Protein AF-A0A4R8DT86-F1 (afdb_monomer_lite)

Structure (mmCIF, N/CA/C/O backbone):
data_AF-A0A4R8DT86-F1
#
_entry.id   AF-A0A4R8DT86-F1
#
loop_
_atom_site.group_PDB
_atom_site.id
_atom_site.type_symbol
_atom_site.label_atom_id
_atom_site.label_alt_id
_atom_site.label_comp_id
_atom_site.label_asym_id
_atom_site.label_entity_id
_atom_site.label_seq_id
_atom_site.pdbx_PDB_ins_code
_atom_site.Cartn_x
_atom_site.Cartn_y
_atom_site.Cartn_z
_atom_site.occupancy
_atom_site.B_iso_or_equiv
_atom_site.auth_seq_id
_atom_site.auth_comp_id
_atom_site.auth_asym_id
_atom_site.auth_atom_id
_atom_site.pdbx_PDB_model_num
ATOM 1 N N . MET A 1 1 ? -18.223 -17.640 -16.850 1.00 51.91 1 MET A N 1
ATOM 2 C CA . MET A 1 1 ? -17.052 -16.766 -16.611 1.00 51.91 1 MET A CA 1
ATOM 3 C C . MET A 1 1 ? -17.312 -15.967 -15.344 1.00 51.91 1 MET A C 1
ATOM 5 O O . MET A 1 1 ? -18.375 -15.363 -15.252 1.00 51.91 1 MET A O 1
ATOM 9 N N . ALA A 1 2 ? -16.429 -16.030 -14.344 1.00 64.12 2 ALA A N 1
ATOM 10 C CA . ALA A 1 2 ? -16.603 -15.274 -13.103 1.00 64.12 2 ALA A CA 1
ATOM 11 C C . ALA A 1 2 ? -16.458 -13.771 -13.387 1.00 64.12 2 ALA A C 1
ATOM 13 O O . ALA A 1 2 ? -15.535 -13.351 -14.083 1.00 64.12 2 ALA A O 1
ATOM 14 N N . LYS A 1 3 ? -17.394 -12.964 -12.885 1.00 70.88 3 LYS A N 1
ATOM 15 C CA . LYS A 1 3 ? -17.378 -11.510 -13.057 1.00 70.88 3 LYS A CA 1
ATOM 16 C C . LYS A 1 3 ? -16.275 -10.951 -12.152 1.00 70.88 3 LYS A C 1
ATOM 18 O O . LYS A 1 3 ? -16.412 -11.006 -10.933 1.00 70.88 3 LYS A O 1
ATOM 23 N N . ILE A 1 4 ? -15.177 -10.463 -12.731 1.00 76.75 4 ILE A N 1
ATOM 24 C CA . ILE A 1 4 ? -14.103 -9.822 -11.961 1.00 76.75 4 ILE A CA 1
ATOM 25 C C . ILE A 1 4 ? -14.679 -8.533 -11.372 1.00 76.75 4 ILE A C 1
ATOM 27 O O . ILE A 1 4 ? -15.019 -7.603 -12.104 1.00 76.75 4 ILE A O 1
ATOM 31 N N . LYS A 1 5 ? -14.848 -8.496 -10.050 1.00 79.69 5 LYS A N 1
ATOM 32 C CA . LYS A 1 5 ? -15.277 -7.292 -9.341 1.00 79.69 5 LYS A CA 1
ATOM 33 C C . LYS A 1 5 ? -14.035 -6.457 -9.050 1.00 79.69 5 LYS A C 1
ATOM 35 O O . LYS A 1 5 ? -13.169 -6.884 -8.292 1.00 79.69 5 LYS A O 1
ATOM 40 N N . LEU A 1 6 ? -13.946 -5.284 -9.673 1.00 78.56 6 LEU A N 1
ATOM 41 C CA . LEU A 1 6 ? -12.910 -4.302 -9.362 1.00 78.56 6 LEU A CA 1
ATOM 42 C C . LEU A 1 6 ? -13.063 -3.865 -7.903 1.00 78.56 6 LEU A C 1
ATOM 44 O O . LEU A 1 6 ? -14.131 -3.408 -7.500 1.00 78.56 6 LEU A O 1
ATOM 48 N N . ILE A 1 7 ? -11.996 -4.036 -7.123 1.00 76.56 7 ILE A N 1
ATOM 49 C CA . ILE A 1 7 ? -11.960 -3.660 -5.703 1.00 76.56 7 ILE A CA 1
ATOM 50 C C . ILE A 1 7 ? -11.879 -2.132 -5.558 1.00 76.56 7 ILE A C 1
ATOM 52 O O . ILE A 1 7 ? -12.472 -1.575 -4.644 1.00 76.56 7 ILE A O 1
ATOM 56 N N . ASN A 1 8 ? -11.196 -1.454 -6.488 1.00 81.38 8 ASN A N 1
ATOM 57 C CA . ASN A 1 8 ? -11.021 -0.001 -6.497 1.00 81.38 8 ASN A CA 1
ATOM 58 C C . ASN A 1 8 ? -11.256 0.573 -7.911 1.00 81.38 8 ASN A C 1
ATOM 60 O O . ASN A 1 8 ? -10.290 0.860 -8.622 1.00 81.38 8 ASN A O 1
ATOM 64 N N . PRO A 1 9 ? -12.520 0.667 -8.367 1.00 85.69 9 PRO A N 1
ATOM 65 C CA . PRO A 1 9 ? -12.842 1.133 -9.719 1.00 85.69 9 PRO A CA 1
ATOM 66 C C . PRO A 1 9 ? -12.403 2.585 -9.965 1.00 85.69 9 PRO A C 1
ATOM 68 O O . PRO A 1 9 ? -11.882 2.883 -11.035 1.00 85.69 9 PRO A O 1
ATOM 71 N N . GLU A 1 10 ? -12.517 3.440 -8.948 1.00 88.12 10 GLU A N 1
ATOM 72 C CA . GLU A 1 10 ? -12.183 4.870 -9.011 1.00 88.12 10 GLU A CA 1
ATOM 73 C C . GLU A 1 10 ? -10.690 5.161 -8.769 1.00 88.12 10 GLU A C 1
ATOM 75 O O . GLU A 1 10 ? -10.257 6.309 -8.820 1.00 88.12 10 GLU A O 1
ATOM 80 N N . ARG A 1 11 ? -9.876 4.119 -8.523 1.00 85.94 11 ARG A N 1
ATOM 81 C CA . ARG A 1 11 ? -8.425 4.215 -8.253 1.00 85.94 11 ARG A CA 1
ATOM 82 C C . ARG A 1 11 ? -8.068 5.183 -7.127 1.00 85.94 11 ARG A C 1
ATOM 84 O O . ARG A 1 11 ? -6.988 5.771 -7.115 1.00 85.94 11 ARG A O 1
ATOM 91 N N . GLU A 1 12 ? -8.961 5.336 -6.165 1.00 89.25 12 GLU A N 1
ATOM 92 C CA . GLU A 1 12 ? -8.730 6.252 -5.064 1.00 89.25 12 GLU A CA 1
ATOM 93 C C . GLU A 1 12 ? -7.655 5.696 -4.116 1.00 89.25 12 GLU A C 1
ATOM 95 O O . GLU A 1 12 ? -7.543 4.473 -3.961 1.00 89.25 12 GLU A O 1
ATOM 100 N N . PRO A 1 13 ? -6.881 6.561 -3.442 1.00 87.81 13 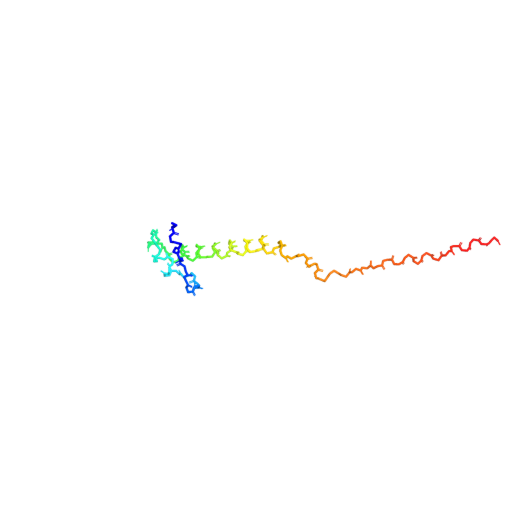PRO A N 1
ATOM 101 C CA . PRO A 1 13 ? -5.862 6.117 -2.500 1.00 87.81 13 PRO A CA 1
ATOM 102 C C . PRO A 1 13 ? -6.476 5.343 -1.327 1.00 87.81 13 PRO A C 1
ATOM 104 O O . PRO A 1 13 ? -7.603 5.617 -0.896 1.00 87.81 13 PRO A O 1
ATOM 107 N N . LEU A 1 14 ? -5.709 4.384 -0.801 1.00 89.19 14 LEU A N 1
ATOM 108 C CA . LEU A 1 14 ? -6.051 3.657 0.417 1.00 89.19 14 LEU A CA 1
ATOM 109 C C . LEU A 1 14 ? -5.826 4.573 1.626 1.00 89.19 14 LEU A C 1
ATOM 111 O O . LEU A 1 14 ? -4.698 4.969 1.906 1.00 89.19 14 LEU A O 1
ATOM 115 N N . THR A 1 15 ? -6.904 4.902 2.335 1.00 92.00 15 THR A N 1
ATOM 116 C CA . THR A 1 15 ? -6.870 5.671 3.587 1.00 92.00 15 THR A CA 1
ATOM 117 C C . THR A 1 15 ? -7.197 4.770 4.775 1.00 92.00 15 THR A C 1
ATOM 119 O O . THR A 1 15 ? -7.654 3.638 4.594 1.00 92.00 15 THR A O 1
ATOM 122 N N . VAL A 1 16 ? -6.995 5.266 5.997 1.00 92.31 16 VAL A N 1
ATOM 123 C CA . VAL A 1 16 ? -7.325 4.534 7.233 1.00 92.31 16 VAL A CA 1
ATOM 124 C C . VAL A 1 16 ? -8.811 4.170 7.275 1.00 92.31 16 VAL A C 1
ATOM 126 O O . VAL A 1 16 ? -9.175 3.038 7.588 1.00 92.31 16 VAL A O 1
ATOM 129 N N . GLU A 1 17 ? -9.683 5.097 6.887 1.00 90.69 17 GLU A N 1
ATOM 130 C CA . GLU A 1 17 ? -11.133 4.900 6.864 1.00 90.69 17 GLU A CA 1
ATOM 131 C C . GLU A 1 17 ? -11.521 3.821 5.854 1.00 90.69 17 GLU A C 1
ATOM 133 O O . GLU A 1 17 ? -12.340 2.953 6.150 1.00 90.69 17 GLU A O 1
ATOM 138 N N . LYS A 1 18 ? -10.895 3.833 4.673 1.00 89.12 18 LYS A N 1
ATOM 139 C CA . LYS A 1 18 ? -11.127 2.819 3.638 1.00 89.12 18 LYS A CA 1
ATOM 140 C C . LYS A 1 18 ? -10.598 1.455 4.035 1.00 89.12 18 LYS A C 1
ATOM 142 O O . LYS A 1 18 ? -11.248 0.457 3.745 1.00 89.12 18 LYS A O 1
ATOM 147 N N . LEU A 1 19 ? -9.455 1.407 4.715 1.00 89.25 19 LEU A N 1
ATOM 148 C CA . LEU A 1 19 ? -8.910 0.167 5.255 1.00 89.25 19 LEU A CA 1
ATOM 149 C C . LEU A 1 19 ? -9.895 -0.458 6.253 1.00 89.25 19 LEU A C 1
ATOM 151 O O . LEU A 1 19 ? -10.178 -1.646 6.152 1.00 89.25 19 LEU A O 1
ATOM 155 N N . ARG A 1 20 ? -10.502 0.344 7.137 1.00 89.12 20 ARG A N 1
ATOM 156 C CA . ARG A 1 20 ? -11.514 -0.119 8.107 1.00 89.12 20 ARG A CA 1
ATOM 157 C C . ARG A 1 20 ? -12.840 -0.552 7.481 1.00 89.12 20 ARG A C 1
ATOM 159 O O . ARG A 1 20 ? -13.555 -1.362 8.064 1.00 89.12 20 ARG A O 1
ATOM 166 N N . GLN A 1 21 ? -13.181 -0.031 6.303 1.00 88.56 21 GLN A N 1
ATOM 167 C CA . GLN A 1 21 ? -14.353 -0.479 5.541 1.00 88.56 21 GLN A CA 1
ATOM 168 C C . GLN A 1 21 ? -14.163 -1.880 4.940 1.00 88.56 21 GLN A C 1
ATOM 170 O O . GLN A 1 21 ? -15.146 -2.516 4.549 1.00 88.56 21 GLN A O 1
ATOM 175 N N . LEU A 1 22 ? -12.924 -2.383 4.871 1.00 85.62 22 LEU A N 1
ATOM 176 C CA . LEU A 1 22 ? -12.655 -3.752 4.449 1.00 85.62 22 LEU A CA 1
ATOM 177 C C . LEU A 1 22 ? -13.050 -4.737 5.553 1.00 85.62 22 LEU A C 1
ATOM 179 O O . LEU A 1 22 ? -12.817 -4.530 6.743 1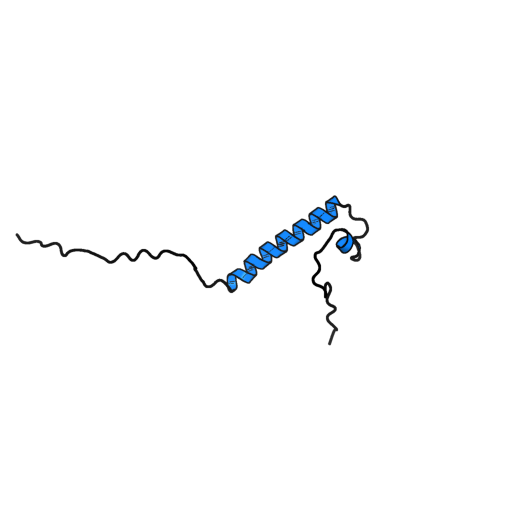.00 85.62 22 LEU A O 1
ATOM 183 N N . THR A 1 23 ? -13.641 -5.854 5.144 1.00 84.19 23 THR A N 1
ATOM 184 C CA . THR A 1 23 ? -14.068 -6.918 6.056 1.00 84.19 23 THR A CA 1
ATOM 185 C C . THR A 1 23 ? -12.890 -7.460 6.867 1.00 84.19 23 THR A C 1
ATOM 187 O O . THR A 1 23 ? -11.937 -7.965 6.274 1.00 84.19 23 THR A O 1
ATOM 190 N N . GLY A 1 24 ? -12.984 -7.398 8.201 1.00 85.12 24 GLY A N 1
ATOM 191 C CA . GLY A 1 24 ? -11.985 -7.936 9.132 1.00 85.12 24 GLY A CA 1
ATOM 192 C C . GLY A 1 24 ? -11.001 -6.906 9.690 1.00 85.12 24 GLY A C 1
ATOM 193 O O . GLY A 1 24 ? -10.099 -7.287 10.428 1.00 85.12 24 GLY A O 1
ATOM 194 N N . TRP A 1 25 ? -11.167 -5.623 9.355 1.00 87.12 25 TRP A N 1
ATOM 195 C CA . TRP A 1 25 ? -10.235 -4.550 9.718 1.00 87.12 25 TRP A CA 1
ATOM 196 C C . TRP A 1 25 ? -10.895 -3.412 10.509 1.00 87.12 25 TRP A C 1
ATOM 198 O O . TRP A 1 25 ? -10.302 -2.348 10.653 1.00 87.12 25 TRP A O 1
ATOM 208 N N . GLN A 1 26 ? -12.114 -3.604 11.021 1.00 90.88 26 GLN A N 1
ATOM 209 C CA . GLN A 1 26 ? -12.883 -2.545 11.686 1.00 90.88 26 GLN A CA 1
ATOM 210 C C . GLN A 1 26 ? -12.234 -2.043 12.986 1.00 90.88 26 GLN A C 1
ATOM 212 O O . GLN A 1 26 ? -12.278 -0.847 13.262 1.00 90.88 26 GLN A O 1
ATOM 217 N N . ASP A 1 27 ? -11.601 -2.942 13.744 1.00 91.31 27 ASP A N 1
ATOM 218 C CA . ASP A 1 27 ? -11.142 -2.677 15.116 1.00 91.31 27 ASP A CA 1
ATOM 219 C C . ASP A 1 27 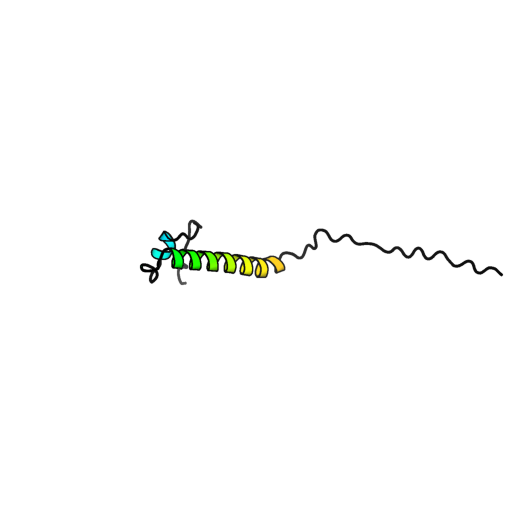? -9.646 -2.326 15.219 1.00 91.31 27 ASP A C 1
ATOM 221 O O . ASP A 1 27 ? -9.088 -2.271 16.315 1.00 91.31 27 ASP A O 1
ATOM 225 N N . ILE A 1 28 ? -8.964 -2.102 14.092 1.00 92.38 28 ILE A N 1
ATOM 226 C CA . ILE A 1 28 ? -7.542 -1.732 14.107 1.00 92.38 28 ILE A CA 1
ATOM 227 C C . ILE A 1 28 ? -7.351 -0.291 14.588 1.00 92.38 28 ILE A C 1
ATOM 229 O O . ILE A 1 28 ? -8.123 0.605 14.225 1.00 92.38 28 ILE A O 1
ATOM 233 N N . SER A 1 29 ? -6.289 -0.047 15.359 1.00 93.88 29 SER A N 1
ATOM 234 C CA . SER A 1 29 ? -5.936 1.310 15.795 1.00 93.88 29 SER A CA 1
ATOM 235 C C . SER A 1 29 ? -5.454 2.175 14.622 1.00 93.88 29 SER A C 1
ATOM 237 O O . SER A 1 29 ? -5.089 1.655 13.563 1.00 93.88 29 SER A O 1
ATOM 239 N N . ASP A 1 30 ? -5.448 3.499 14.793 1.00 91.62 30 ASP A N 1
ATOM 240 C CA . ASP A 1 30 ? -4.945 4.420 13.761 1.00 91.62 30 ASP A CA 1
ATOM 241 C C . ASP A 1 30 ? -3.460 4.163 13.465 1.00 91.62 30 ASP A C 1
ATOM 243 O O . ASP A 1 30 ? -3.031 4.197 12.309 1.00 91.62 30 ASP A O 1
ATOM 247 N N . GLU A 1 31 ? -2.676 3.829 14.489 1.00 94.19 31 GLU A N 1
ATOM 248 C CA . GLU A 1 31 ? -1.254 3.506 14.359 1.00 94.19 31 GLU A CA 1
ATOM 249 C C . GLU A 1 31 ? -1.051 2.217 13.558 1.00 94.19 31 GLU A C 1
ATOM 251 O O . GLU A 1 31 ? -0.209 2.169 12.659 1.00 94.19 31 GLU A O 1
ATOM 256 N N . GLN A 1 32 ? -1.850 1.183 13.838 1.00 94.00 32 GLN A N 1
ATOM 257 C CA . GLN A 1 32 ? -1.809 -0.079 13.097 1.00 94.00 32 GLN A CA 1
ATOM 258 C C . GLN A 1 32 ? -2.231 0.117 11.641 1.00 94.00 32 GLN A C 1
ATOM 260 O O . GLN A 1 32 ? -1.554 -0.367 10.733 1.00 94.00 32 GLN A O 1
ATOM 265 N N . ALA A 1 33 ? -3.312 0.863 11.406 1.00 93.25 33 ALA A N 1
ATOM 266 C CA . ALA A 1 33 ? -3.776 1.188 10.064 1.00 93.25 33 ALA A CA 1
ATOM 267 C C . ALA A 1 33 ? -2.708 1.948 9.268 1.00 93.25 33 ALA A C 1
ATOM 269 O O . ALA A 1 33 ? -2.419 1.601 8.122 1.00 93.25 33 ALA A O 1
ATOM 270 N N . THR A 1 34 ? -2.069 2.936 9.894 1.00 94.00 34 THR A N 1
ATOM 271 C CA . THR A 1 34 ? -0.986 3.717 9.286 1.00 94.00 34 THR A CA 1
ATOM 272 C C . THR A 1 34 ? 0.209 2.832 8.938 1.00 94.00 34 THR A C 1
ATOM 274 O O . THR A 1 34 ? 0.734 2.919 7.828 1.00 94.00 34 THR A O 1
ATOM 277 N N . ALA A 1 35 ? 0.608 1.931 9.840 1.00 95.19 35 A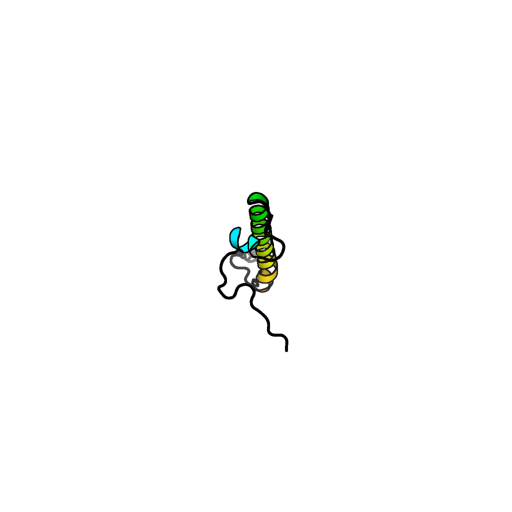LA A N 1
ATOM 278 C CA . ALA A 1 35 ? 1.695 0.986 9.593 1.00 95.19 35 ALA A CA 1
ATOM 279 C C . ALA A 1 35 ? 1.389 0.036 8.422 1.00 95.19 35 ALA A C 1
ATOM 281 O O . ALA A 1 35 ? 2.256 -0.208 7.582 1.00 95.19 35 ALA A O 1
ATOM 282 N N . ILE A 1 36 ? 0.150 -0.455 8.322 1.00 93.00 36 ILE A N 1
ATOM 283 C CA . ILE A 1 36 ? -0.296 -1.302 7.208 1.00 93.00 36 ILE A CA 1
ATOM 284 C C . ILE A 1 36 ? -0.224 -0.527 5.894 1.00 93.00 36 ILE A C 1
ATOM 286 O O . ILE A 1 36 ? 0.409 -0.999 4.950 1.00 93.00 36 ILE A O 1
ATOM 290 N N . ILE A 1 37 ? -0.819 0.667 5.835 1.00 93.94 37 ILE A N 1
ATOM 291 C CA . ILE A 1 37 ? -0.818 1.504 4.626 1.00 93.94 37 ILE A CA 1
ATOM 292 C C . ILE A 1 37 ? 0.619 1.790 4.185 1.00 93.94 37 ILE A C 1
ATOM 294 O O . ILE A 1 37 ? 0.946 1.641 3.007 1.00 93.94 37 ILE A O 1
ATOM 298 N N . HIS A 1 38 ? 1.497 2.115 5.133 1.00 95.25 38 HIS A N 1
ATOM 299 C CA . HIS A 1 38 ? 2.909 2.339 4.856 1.00 95.25 38 HIS A CA 1
ATOM 300 C C . HIS A 1 38 ? 3.609 1.087 4.305 1.00 95.25 38 HIS A C 1
ATOM 302 O O . HIS A 1 38 ? 4.361 1.176 3.335 1.00 95.25 38 HIS A O 1
ATOM 308 N N . SER A 1 39 ? 3.327 -0.094 4.864 1.00 95.81 39 SER A N 1
ATOM 309 C CA . SER A 1 39 ? 3.899 -1.357 4.380 1.00 95.81 39 SER A CA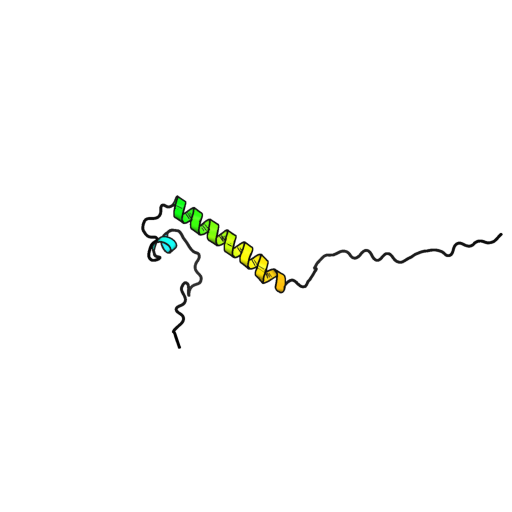 1
ATOM 310 C C . SER A 1 39 ? 3.462 -1.692 2.949 1.00 95.81 39 SER A C 1
ATOM 312 O O . SER A 1 39 ? 4.269 -2.165 2.148 1.00 95.81 39 SER A O 1
ATOM 314 N N . VAL A 1 40 ? 2.206 -1.389 2.604 1.00 93.56 40 VAL A N 1
ATOM 315 C CA . VAL A 1 40 ? 1.658 -1.596 1.260 1.00 93.56 40 VAL A CA 1
ATOM 316 C C . VAL A 1 40 ? 2.309 -0.642 0.262 1.00 93.56 40 VAL A C 1
ATOM 318 O O . VAL A 1 40 ? 2.694 -1.089 -0.815 1.00 93.56 40 VAL A O 1
ATOM 321 N N . ASP A 1 41 ? 2.495 0.634 0.617 1.00 93.75 41 ASP A N 1
ATOM 322 C CA . ASP A 1 41 ? 3.206 1.603 -0.232 1.00 93.75 41 ASP A CA 1
ATOM 323 C C . ASP A 1 41 ? 4.635 1.135 -0.542 1.00 93.75 41 ASP A C 1
ATOM 325 O O . ASP A 1 41 ? 5.039 1.080 -1.705 1.00 93.75 41 ASP A O 1
ATOM 329 N N . LEU A 1 42 ? 5.381 0.708 0.482 1.00 95.31 42 LEU A N 1
ATOM 330 C CA . LEU A 1 42 ? 6.733 0.173 0.304 1.00 95.31 42 LEU A CA 1
ATOM 331 C C . LEU A 1 42 ? 6.747 -1.074 -0.583 1.00 95.31 42 LEU A C 1
ATOM 333 O O . LEU A 1 42 ? 7.575 -1.180 -1.488 1.00 95.31 42 LEU A O 1
ATOM 337 N N . PHE A 1 43 ? 5.820 -2.005 -0.357 1.00 94.56 43 PHE A N 1
ATOM 338 C CA . PHE A 1 43 ? 5.719 -3.216 -1.164 1.00 94.56 43 PHE A CA 1
ATOM 339 C C . PHE A 1 43 ? 5.424 -2.901 -2.633 1.00 94.56 43 PHE A C 1
ATOM 341 O O . PHE A 1 43 ? 6.075 -3.455 -3.515 1.00 94.56 43 PHE A O 1
ATOM 348 N N . VAL A 1 44 ? 4.485 -1.992 -2.908 1.00 91.88 44 VAL A N 1
ATOM 349 C CA . VAL A 1 44 ? 4.137 -1.596 -4.280 1.00 91.88 44 VAL A CA 1
ATOM 350 C C . VAL A 1 44 ? 5.317 -0.922 -4.975 1.00 91.88 44 VAL A C 1
ATOM 352 O O . VAL A 1 44 ? 5.545 -1.203 -6.149 1.00 91.88 44 VAL A O 1
ATOM 355 N N . ARG A 1 45 ? 6.105 -0.098 -4.274 1.00 91.62 45 ARG A N 1
ATOM 356 C CA . ARG A 1 45 ? 7.337 0.495 -4.826 1.00 91.62 45 ARG A CA 1
ATOM 357 C C . ARG A 1 45 ? 8.362 -0.569 -5.202 1.00 91.62 45 ARG A C 1
ATOM 359 O O . ARG A 1 45 ? 8.868 -0.548 -6.316 1.00 91.62 45 ARG A O 1
ATOM 366 N N . ILE A 1 46 ? 8.619 -1.524 -4.307 1.00 92.62 46 ILE A N 1
ATOM 367 C CA . ILE A 1 46 ? 9.539 -2.638 -4.580 1.00 92.62 46 ILE A CA 1
ATOM 368 C C . ILE A 1 46 ? 9.035 -3.456 -5.766 1.00 92.62 46 ILE A C 1
ATOM 370 O O . ILE A 1 46 ? 9.802 -3.772 -6.671 1.00 92.62 46 ILE A O 1
ATOM 374 N N . LEU A 1 47 ? 7.743 -3.791 -5.778 1.00 90.56 47 LEU A N 1
ATOM 375 C CA . LEU A 1 47 ? 7.138 -4.541 -6.869 1.00 90.56 47 LEU A CA 1
ATOM 376 C C . LEU A 1 47 ? 7.298 -3.787 -8.187 1.00 90.56 47 LEU A C 1
ATOM 378 O O . LEU A 1 47 ? 7.749 -4.389 -9.156 1.00 90.56 47 LEU A O 1
ATOM 382 N N . TYR A 1 48 ? 6.979 -2.490 -8.204 1.00 89.06 48 TYR A N 1
ATOM 383 C CA . TYR A 1 48 ? 7.151 -1.624 -9.363 1.00 89.06 48 TYR A CA 1
ATOM 384 C C . TYR A 1 48 ? 8.600 -1.622 -9.844 1.00 89.06 48 TYR A C 1
ATOM 386 O O . TYR A 1 48 ? 8.825 -1.865 -11.020 1.00 89.06 48 TYR A O 1
ATOM 394 N N . ASP A 1 49 ? 9.581 -1.449 -8.959 1.00 86.25 49 ASP A N 1
ATOM 395 C CA . ASP A 1 49 ? 11.000 -1.489 -9.328 1.00 86.25 49 ASP A CA 1
ATOM 396 C C . ASP A 1 49 ? 11.410 -2.837 -9.935 1.00 86.25 49 ASP A C 1
ATOM 398 O O . ASP A 1 49 ? 12.224 -2.882 -10.859 1.00 86.25 49 ASP A O 1
ATOM 402 N N . VAL A 1 50 ? 10.851 -3.943 -9.438 1.00 86.94 50 VAL A N 1
ATOM 403 C CA . VAL A 1 50 ? 11.122 -5.288 -9.962 1.00 86.94 50 VAL A CA 1
ATOM 404 C C . VAL A 1 50 ? 10.503 -5.476 -11.347 1.00 86.94 50 VAL A C 1
ATOM 406 O O . VAL A 1 50 ? 11.198 -5.934 -12.251 1.00 86.94 50 VAL A O 1
ATOM 409 N N . VAL A 1 51 ? 9.233 -5.105 -11.545 1.00 86.88 51 VAL A N 1
ATOM 410 C CA . VAL A 1 51 ? 8.546 -5.316 -12.835 1.00 86.88 51 VAL A CA 1
ATOM 411 C C . VAL A 1 51 ? 8.888 -4.259 -13.886 1.00 86.88 51 VAL A C 1
ATOM 413 O O . VAL A 1 51 ? 8.899 -4.555 -15.076 1.00 86.88 51 VAL A O 1
ATOM 416 N N . ALA A 1 52 ? 9.189 -3.026 -13.480 1.00 76.06 52 ALA A N 1
ATOM 417 C CA . ALA A 1 52 ? 9.517 -1.935 -14.394 1.00 76.06 52 ALA A CA 1
ATOM 418 C C . ALA A 1 52 ? 10.951 -2.042 -14.929 1.00 76.06 52 ALA A C 1
ATOM 420 O O . ALA A 1 52 ? 11.221 -1.574 -16.035 1.00 76.06 52 ALA A O 1
ATOM 421 N N . LYS A 1 53 ? 11.868 -2.697 -14.199 1.00 60.69 53 LYS A N 1
ATOM 422 C CA . LYS A 1 53 ? 13.241 -2.937 -14.675 1.00 60.69 53 LYS A CA 1
ATOM 423 C C . LYS A 1 53 ? 13.302 -3.779 -15.949 1.00 60.69 53 LYS A C 1
ATOM 425 O O . LYS A 1 53 ? 14.196 -3.549 -16.754 1.00 60.69 53 LYS A O 1
ATOM 430 N N . GLU A 1 54 ? 12.341 -4.673 -16.181 1.00 55.97 54 GLU A N 1
ATOM 431 C CA . GLU A 1 54 ? 12.248 -5.440 -17.434 1.00 55.97 54 GLU A CA 1
ATOM 432 C C . GLU A 1 54 ? 11.922 -4.557 -18.658 1.00 55.97 54 GLU A C 1
ATOM 434 O O . GLU A 1 54 ? 12.254 -4.915 -19.784 1.00 55.97 54 GLU A O 1
ATOM 439 N N . TYR A 1 55 ? 11.351 -3.363 -18.453 1.00 52.41 55 TYR A N 1
ATOM 440 C CA . TYR A 1 55 ? 11.084 -2.378 -19.513 1.00 52.41 55 TYR A CA 1
ATOM 441 C C . TYR A 1 55 ? 12.189 -1.318 -19.655 1.00 52.41 55 TYR A C 1
ATOM 443 O O . TYR A 1 55 ? 12.160 -0.513 -20.585 1.00 52.41 55 TYR A O 1
ATOM 451 N N . SER A 1 56 ? 13.187 -1.324 -18.768 1.00 52.03 56 SER A N 1
ATOM 452 C CA . SER A 1 56 ? 14.310 -0.383 -18.757 1.00 52.03 56 SER A CA 1
ATOM 453 C C . SER A 1 56 ? 15.542 -0.986 -19.443 1.00 52.03 56 SER A C 1
ATOM 455 O O . SER A 1 56 ? 16.607 -1.106 -18.843 1.00 52.03 56 SER A O 1
ATOM 457 N N . HIS A 1 57 ? 15.419 -1.358 -20.718 1.00 51.41 57 HIS A N 1
ATOM 458 C CA . HIS A 1 57 ? 16.579 -1.700 -21.557 1.00 51.41 57 HIS A CA 1
ATOM 459 C C . HIS A 1 57 ? 17.335 -0.469 -22.091 1.00 51.41 57 HIS A C 1
ATOM 461 O O . HIS A 1 57 ? 18.300 -0.618 -22.837 1.00 51.41 57 HIS A O 1
ATOM 467 N N . CYS A 1 58 ? 16.955 0.747 -21.702 1.00 50.84 58 CYS A N 1
ATOM 468 C CA . CYS A 1 58 ? 17.734 1.946 -21.979 1.00 50.84 58 CYS A CA 1
ATOM 469 C C . CYS A 1 58 ? 18.687 2.230 -20.813 1.00 50.84 58 CYS A C 1
ATOM 471 O O . CYS A 1 58 ? 18.313 2.736 -19.757 1.00 50.84 58 CYS A O 1
ATOM 473 N N . ILE A 1 59 ? 19.958 1.902 -21.027 1.00 56.50 59 ILE A N 1
ATOM 474 C CA . ILE A 1 59 ? 21.071 2.509 -20.301 1.00 56.50 59 ILE A CA 1
ATOM 475 C C . ILE A 1 59 ? 21.169 3.962 -20.792 1.00 56.50 59 ILE A C 1
ATOM 477 O O . ILE A 1 59 ? 21.981 4.276 -21.658 1.00 56.50 59 ILE A O 1
ATOM 481 N N . ASP A 1 60 ? 20.313 4.851 -20.290 1.00 54.53 60 ASP A N 1
ATOM 482 C CA . ASP A 1 60 ? 20.464 6.284 -20.544 1.00 54.53 60 ASP A CA 1
ATOM 483 C C . ASP A 1 60 ? 21.535 6.852 -19.597 1.00 54.53 60 ASP A C 1
ATOM 485 O O . ASP A 1 60 ? 21.435 6.728 -18.374 1.00 54.53 60 ASP A O 1
ATOM 489 N N . ASN A 1 61 ? 22.545 7.513 -20.178 1.00 56.84 61 ASN A N 1
ATOM 490 C CA . ASN A 1 61 ? 23.647 8.246 -19.523 1.00 56.84 61 ASN A CA 1
ATOM 491 C C . ASN A 1 61 ? 24.910 7.466 -19.104 1.00 56.84 61 ASN A C 1
ATOM 493 O O . ASN A 1 61 ? 25.591 7.874 -18.161 1.00 56.84 61 ASN A O 1
ATOM 497 N N . GLN A 1 62 ? 25.308 6.409 -19.816 1.00 61.69 62 GLN A N 1
ATOM 498 C CA . GLN A 1 62 ? 26.711 5.977 -19.743 1.00 61.69 62 GLN A CA 1
ATOM 499 C C . GLN A 1 62 ? 27.570 6.787 -20.721 1.00 61.69 62 GLN A C 1
ATOM 501 O O . GLN A 1 62 ? 27.396 6.715 -21.934 1.00 61.69 62 GLN A O 1
ATOM 506 N N . TYR A 1 63 ? 28.521 7.554 -20.184 1.00 61.75 63 TYR A N 1
ATOM 507 C CA . TYR A 1 63 ? 29.610 8.124 -20.970 1.00 61.75 63 TYR A CA 1
ATOM 508 C C . TYR A 1 63 ? 30.542 6.987 -21.398 1.00 61.75 63 TYR A C 1
ATOM 510 O O . TYR A 1 63 ? 31.279 6.434 -20.582 1.00 61.75 63 TYR A O 1
ATOM 518 N N . LEU A 1 64 ? 30.494 6.622 -22.676 1.00 63.16 64 LEU A N 1
ATOM 519 C CA . LEU A 1 64 ? 31.458 5.711 -23.284 1.00 63.16 64 LEU A CA 1
ATOM 520 C C . LEU A 1 64 ? 32.768 6.475 -23.506 1.00 63.16 64 LEU A C 1
ATOM 522 O O . LEU A 1 64 ? 32.833 7.369 -24.347 1.00 63.16 64 LEU A O 1
ATOM 526 N N . ILE A 1 65 ? 33.815 6.134 -22.753 1.00 69.94 65 ILE A N 1
ATOM 527 C CA . ILE A 1 65 ? 35.178 6.562 -23.082 1.00 69.94 65 ILE A CA 1
ATOM 528 C C . ILE A 1 65 ? 35.685 5.602 -24.155 1.00 69.94 65 ILE A C 1
ATOM 530 O O . ILE A 1 65 ? 36.009 4.452 -23.862 1.00 69.94 65 ILE A O 1
ATOM 534 N N . ASN A 1 66 ? 35.718 6.067 -25.402 1.00 67.31 66 ASN A N 1
ATOM 535 C CA . ASN A 1 66 ? 36.355 5.334 -26.484 1.00 67.31 66 ASN A CA 1
ATOM 536 C C . ASN A 1 66 ? 37.867 5.562 -26.373 1.00 67.31 66 ASN A C 1
ATOM 538 O O . ASN A 1 66 ? 38.350 6.666 -26.625 1.00 67.31 66 ASN A O 1
ATOM 542 N N . LEU A 1 67 ? 38.604 4.548 -25.927 1.00 70.31 67 LEU A N 1
ATOM 543 C CA . LEU A 1 67 ? 40.062 4.570 -25.973 1.00 70.31 67 LEU A CA 1
ATOM 544 C C . LEU A 1 67 ? 40.464 4.288 -27.421 1.00 70.31 67 LEU A C 1
ATOM 546 O O . LEU A 1 67 ? 40.675 3.140 -27.802 1.00 70.31 67 LEU A O 1
ATOM 550 N N . GLU A 1 68 ? 40.502 5.331 -28.251 1.00 66.69 68 GLU A N 1
ATOM 551 C CA . GLU A 1 68 ? 41.192 5.233 -29.533 1.00 66.69 68 GLU A CA 1
ATOM 552 C C . GLU A 1 68 ? 42.677 5.024 -29.240 1.00 66.69 68 GLU A C 1
ATOM 554 O O . GLU A 1 68 ? 43.332 5.872 -28.624 1.00 66.69 68 GLU A O 1
ATOM 559 N N . ASP A 1 69 ? 43.168 3.853 -29.641 1.00 64.81 69 ASP A N 1
ATOM 560 C CA . ASP A 1 69 ? 44.541 3.401 -29.464 1.00 64.81 69 ASP A CA 1
ATOM 561 C C . ASP A 1 69 ? 45.468 4.295 -30.308 1.00 64.81 69 ASP A C 1
ATOM 563 O O . ASP A 1 69 ? 45.820 3.994 -31.447 1.00 64.81 69 ASP A O 1
ATOM 567 N N . ASN A 1 70 ? 45.832 5.457 -29.763 1.00 62.22 70 ASN A N 1
ATOM 568 C CA . ASN A 1 70 ? 46.848 6.349 -30.320 1.00 62.22 70 ASN A CA 1
ATOM 569 C C . ASN A 1 70 ? 48.246 5.826 -29.963 1.00 62.22 70 ASN A C 1
ATOM 571 O O . ASN A 1 70 ? 49.085 6.554 -29.430 1.00 62.22 70 ASN A O 1
ATOM 575 N N . SER A 1 71 ? 48.508 4.545 -30.226 1.00 63.34 71 SER A N 1
ATOM 576 C CA . SER A 1 71 ? 49.874 4.044 -30.217 1.00 63.34 71 SER A CA 1
ATOM 577 C C . SER A 1 71 ? 50.578 4.619 -31.445 1.00 63.34 71 SER A C 1
ATOM 579 O O . SER A 1 71 ? 50.454 4.085 -32.551 1.00 63.34 71 SER A O 1
ATOM 581 N N . GLU A 1 72 ? 51.290 5.734 -31.274 1.00 66.44 72 GLU A N 1
ATOM 582 C CA . GLU A 1 72 ? 52.270 6.162 -32.268 1.00 66.44 72 GLU A CA 1
ATOM 583 C C . GLU A 1 72 ? 53.231 4.992 -32.538 1.00 66.44 72 GLU A C 1
ATOM 585 O O . GLU A 1 72 ? 53.663 4.320 -31.590 1.00 66.44 72 GLU A O 1
ATOM 590 N N . PRO A 1 73 ? 53.578 4.695 -33.802 1.00 57.28 73 PRO A N 1
ATOM 591 C CA . PRO A 1 73 ? 54.571 3.674 -34.069 1.00 57.28 73 PRO A CA 1
ATOM 592 C C . PRO A 1 73 ? 55.898 4.143 -33.468 1.00 57.28 73 PRO A C 1
ATOM 594 O O . PRO A 1 73 ? 56.432 5.180 -33.860 1.00 57.28 73 PRO A O 1
ATOM 597 N N . LEU A 1 74 ? 56.429 3.372 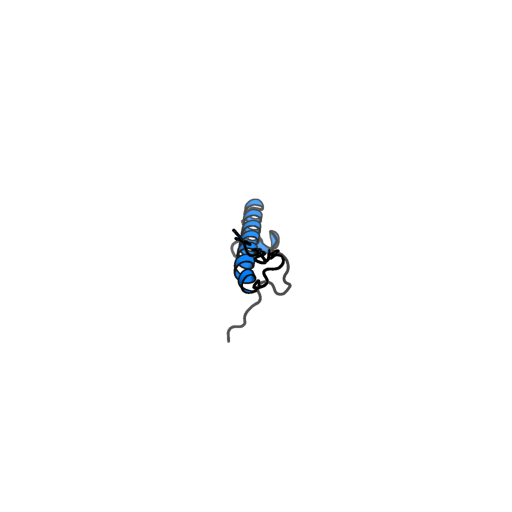-32.513 1.00 57.88 74 LEU A N 1
ATOM 598 C CA . LEU A 1 74 ? 57.786 3.537 -32.000 1.00 57.88 74 LEU A CA 1
ATOM 599 C C . LEU A 1 74 ? 58.753 3.506 -33.190 1.00 57.88 74 LEU A C 1
ATOM 601 O O . LEU A 1 74 ? 59.056 2.442 -33.735 1.00 57.88 74 LEU A O 1
ATOM 605 N N . ASN A 1 75 ? 59.207 4.684 -33.619 1.00 56.75 75 ASN A N 1
ATOM 606 C CA . ASN A 1 75 ? 60.245 4.816 -34.625 1.00 56.75 75 ASN A CA 1
ATOM 607 C C . ASN A 1 75 ? 61.579 4.408 -33.994 1.00 56.75 75 ASN A C 1
ATOM 609 O O . ASN A 1 75 ? 62.325 5.233 -33.471 1.00 56.75 75 ASN A O 1
ATOM 613 N N . ASN A 1 76 ? 61.857 3.109 -34.024 1.00 58.25 76 ASN A N 1
ATOM 614 C CA . ASN A 1 76 ? 63.175 2.574 -33.738 1.00 58.25 76 ASN A CA 1
ATOM 615 C C . ASN A 1 76 ? 64.018 2.715 -35.011 1.00 58.25 76 ASN A C 1
ATOM 617 O O . ASN A 1 76 ? 64.052 1.802 -35.837 1.00 58.25 76 ASN A O 1
ATOM 621 N N . ALA A 1 77 ? 64.690 3.853 -35.172 1.00 47.69 77 ALA A N 1
ATOM 622 C CA . ALA A 1 77 ? 65.781 4.002 -36.128 1.00 47.69 77 ALA A CA 1
ATOM 623 C C . ALA A 1 77 ? 67.086 4.249 -35.359 1.00 47.69 77 ALA A C 1
ATOM 625 O O . ALA A 1 77 ? 67.159 5.137 -34.510 1.00 47.69 77 ALA A O 1
ATOM 626 N N . ALA A 1 78 ? 68.035 3.357 -35.639 1.00 44.16 78 ALA A N 1
ATOM 627 C CA . ALA A 1 78 ? 69.354 3.181 -35.042 1.00 44.16 78 ALA A CA 1
ATOM 628 C C . ALA A 1 78 ? 70.331 4.342 -35.281 1.00 44.16 78 ALA A C 1
ATOM 630 O O . ALA A 1 78 ? 70.138 5.093 -36.264 1.00 44.16 78 ALA A O 1
#

pLDDT: mean 78.05, std 15.6, range [44.16, 95.81]

Sequence (78 aa):
MAKIKLINPEREPLTVEKLRQLTGWQDISDEQATAIIHSVDLFVRILYDVVAKEYSHCIDNQYLINLEDNSEPLNNAA

Foldseek 3Di:
DDDDDDPCPPPDQDDLVNQCVDPPNVPDDNVRSVVVSVVVVVVVVVVCVVVCVVVPPDPPDDDDDPPPPPPDPPPPDD

Secondary structure (DSSP, 8-state):
------S-TT-----HHHHHHSTT-TT--HHHHHHHHHHHHHHHHHHHHHHHGGG----TT-----------------

Radius of gyration: 27.99 Å; chains: 1; bounding box: 87×25×52 Å

Organism: NCBI:txid1539049